Protein AF-A0A0X8FME5-F1 (afdb_monomer)

Sequence (78 aa):
MKFGYRKPNLKKRLKARTTGKMKRQVKRAINPYYGKKGSGWGRSPKRAAYNKVYNKTTTGCLIPLMLIAGCLLAILIG

Radius of gyration: 21.2 Å; Cα contacts (8 Å, |Δi|>4): 17; 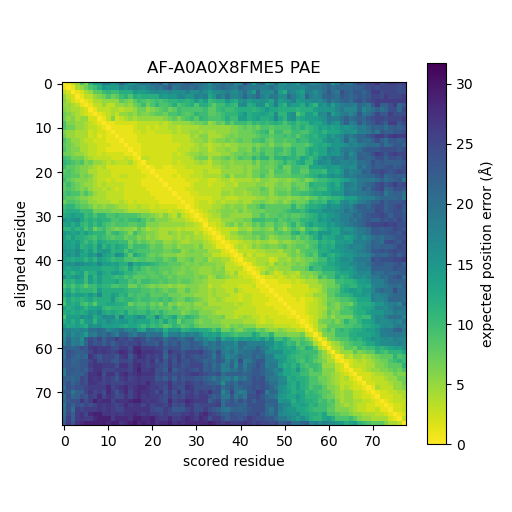chains: 1; bounding box: 62×20×38 Å

Mean predicted aligned error: 12.06 Å

Solvent-accessible surface area (backbone atoms only — not comparable to full-atom values): 4691 Å² total; per-residue (Å²): 133,89,85,75,87,76,82,84,52,70,71,60,55,52,40,51,66,47,64,50,40,54,55,50,51,54,47,40,72,75,34,87,56,57,92,43,90,70,41,47,51,82,77,39,46,71,61,40,52,51,53,51,51,49,52,51,52,52,66,62,50,48,54,58,52,52,50,53,52,51,52,53,54,51,62,74,75,98

pLDDT: mean 79.58, std 10.98, range [55.38, 94.06]

Organism: NCBI:txid128944

Secondary structure (DSSP, 8-state):
---SPPPP-HHHHHHHHTHHHHHHHHHHHH-TTTT-TTHHHHH-HHHHHHHHHHHHHHHHTHHHHHHHHHHHHHHHH-

Foldseek 3Di:
DDDDDDDDDPVVVVCCVPVVVVVLVVVVVVDVLPPDPPSCCVVPVPVVVVVVVCCCCCVPPVVVVVVVVVVVVVVVVD

Structure (mmCIF, N/CA/C/O backbone):
data_AF-A0A0X8FME5-F1
#
_entry.id   AF-A0A0X8FME5-F1
#
loop_
_atom_site.group_PDB
_atom_site.id
_atom_site.type_symbol
_atom_site.label_atom_id
_atom_site.label_alt_id
_atom_site.label_comp_id
_atom_site.label_asym_id
_atom_si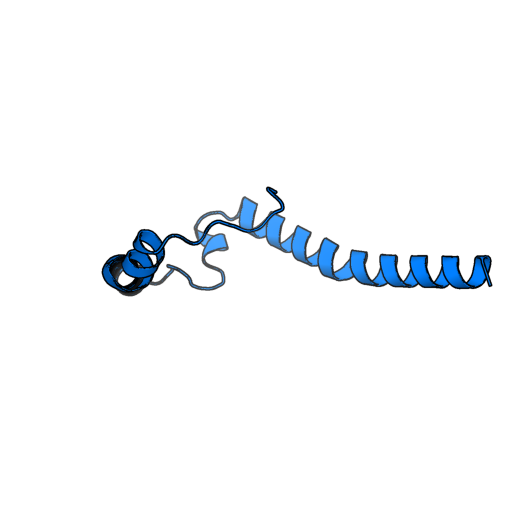te.label_entity_id
_atom_site.label_seq_id
_atom_site.pdbx_PDB_ins_code
_atom_site.Cartn_x
_atom_site.Cartn_y
_atom_site.Cartn_z
_atom_site.occupancy
_atom_site.B_iso_or_equiv
_atom_site.auth_seq_id
_atom_site.auth_comp_id
_atom_site.auth_asym_id
_atom_site.auth_atom_id
_atom_site.pdbx_PDB_model_num
ATOM 1 N N . MET A 1 1 ? 9.459 9.298 -0.709 1.00 63.78 1 MET A N 1
ATOM 2 C CA . MET A 1 1 ? 8.919 8.531 0.444 1.00 63.78 1 MET A CA 1
ATOM 3 C C . MET A 1 1 ? 9.373 9.224 1.724 1.00 63.78 1 MET A C 1
ATOM 5 O O . MET A 1 1 ? 10.499 9.692 1.736 1.00 63.78 1 MET A O 1
ATOM 9 N N . LYS A 1 2 ? 8.544 9.341 2.773 1.00 56.41 2 LYS A N 1
ATOM 10 C CA . LYS A 1 2 ? 9.025 9.841 4.079 1.00 56.41 2 LYS A CA 1
ATOM 11 C C . LYS A 1 2 ? 9.716 8.694 4.818 1.00 56.41 2 LYS A C 1
ATOM 13 O O . LYS A 1 2 ? 9.039 7.723 5.154 1.00 56.41 2 LYS A O 1
ATOM 18 N N . PHE A 1 3 ? 11.025 8.805 5.024 1.00 69.94 3 PHE A N 1
ATOM 19 C CA . PHE A 1 3 ? 11.799 7.902 5.875 1.00 69.94 3 PHE A CA 1
ATOM 20 C C . PHE A 1 3 ? 11.626 8.301 7.345 1.00 69.94 3 PHE A C 1
ATOM 22 O O . PHE A 1 3 ? 11.582 9.487 7.661 1.00 69.94 3 PHE A O 1
ATOM 29 N N . GLY A 1 4 ? 11.468 7.310 8.224 1.00 85.62 4 GLY A N 1
ATOM 30 C CA . GLY A 1 4 ? 11.352 7.512 9.670 1.00 85.62 4 GLY A CA 1
ATOM 31 C C . GLY A 1 4 ? 10.230 6.710 10.333 1.00 85.62 4 GLY A C 1
ATOM 32 O O . GLY A 1 4 ? 9.306 6.212 9.679 1.00 85.62 4 GLY A O 1
ATOM 33 N N . TYR A 1 5 ? 10.313 6.597 11.661 1.00 83.00 5 TYR A N 1
ATOM 34 C CA . TYR A 1 5 ? 9.333 5.874 12.467 1.00 83.00 5 TYR A CA 1
ATOM 35 C C . TYR A 1 5 ? 7.972 6.571 12.404 1.00 83.00 5 TYR A C 1
ATOM 37 O O . TYR A 1 5 ? 7.819 7.743 12.753 1.00 83.00 5 TYR A O 1
ATOM 45 N N . ARG A 1 6 ? 6.937 5.849 11.965 1.00 84.69 6 ARG A N 1
ATOM 46 C CA . ARG A 1 6 ? 5.575 6.382 12.018 1.00 84.69 6 ARG A CA 1
ATOM 47 C C . ARG A 1 6 ? 5.076 6.335 13.453 1.00 84.69 6 ARG A C 1
ATOM 49 O O . ARG A 1 6 ? 4.964 5.255 14.025 1.00 84.69 6 ARG A O 1
ATOM 56 N N . LYS A 1 7 ? 4.685 7.488 13.998 1.00 86.88 7 LYS A N 1
ATOM 57 C CA . LYS A 1 7 ? 4.022 7.559 15.306 1.00 86.88 7 LYS A CA 1
ATOM 58 C C . LYS A 1 7 ? 2.797 6.623 15.329 1.00 86.88 7 LYS A C 1
ATOM 60 O O . LYS A 1 7 ? 1.879 6.812 14.514 1.00 86.88 7 LYS A O 1
ATOM 65 N N . PRO A 1 8 ? 2.747 5.623 16.228 1.00 86.19 8 PRO A N 1
ATOM 66 C CA . PRO A 1 8 ? 1.598 4.737 16.333 1.00 86.19 8 PRO A CA 1
ATOM 67 C C . PRO A 1 8 ? 0.371 5.520 16.821 1.00 86.19 8 PRO A C 1
ATOM 69 O O . PRO A 1 8 ? 0.457 6.362 17.710 1.00 86.19 8 PRO A O 1
ATOM 72 N N . ASN A 1 9 ? -0.796 5.248 16.234 1.00 89.62 9 ASN A N 1
ATOM 73 C CA . ASN A 1 9 ? -2.060 5.900 16.588 1.00 89.62 9 ASN A CA 1
ATOM 74 C C . ASN A 1 9 ? -3.118 4.868 17.009 1.00 89.62 9 ASN A C 1
ATOM 76 O O . ASN A 1 9 ? -3.720 4.176 16.187 1.00 89.62 9 ASN A O 1
ATOM 80 N N . LEU A 1 10 ? -3.395 4.789 18.313 1.00 91.06 10 LEU A N 1
ATOM 81 C CA . LEU A 1 10 ? -4.322 3.805 18.892 1.00 91.06 10 LEU A CA 1
ATOM 82 C C . LEU A 1 10 ? -5.728 3.882 18.274 1.00 91.06 10 LEU A C 1
ATOM 84 O O . LEU A 1 10 ? -6.290 2.862 17.876 1.00 91.06 10 LEU A O 1
ATOM 88 N N . LYS A 1 11 ? -6.247 5.098 18.055 1.00 91.38 11 LYS A N 1
ATOM 89 C CA . LYS A 1 11 ? -7.559 5.326 17.425 1.00 91.38 11 LYS A CA 1
ATOM 90 C C . LYS A 1 11 ? -7.666 4.714 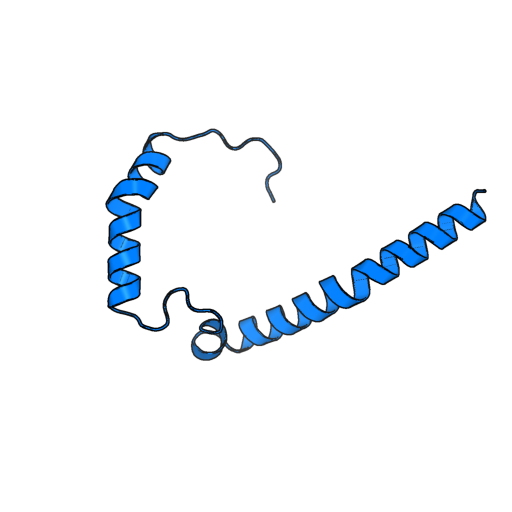16.024 1.00 91.38 11 LYS A C 1
ATOM 92 O O . LYS A 1 11 ? -8.693 4.118 15.701 1.00 91.38 11 LYS A O 1
ATOM 97 N N . LYS A 1 12 ? -6.632 4.829 15.175 1.00 91.00 12 LYS A N 1
ATOM 98 C CA . LYS A 1 12 ? -6.691 4.233 13.824 1.00 91.00 12 LYS A CA 1
ATOM 99 C C . LYS A 1 12 ? -6.528 2.716 13.878 1.00 91.00 12 LYS A C 1
ATOM 101 O O . LYS A 1 12 ? -7.190 2.032 13.102 1.00 91.00 12 LYS A O 1
ATOM 106 N N . ARG A 1 13 ? -5.719 2.188 14.808 1.00 90.31 13 ARG A N 1
ATOM 107 C CA . ARG A 1 13 ? -5.594 0.735 15.030 1.00 90.31 13 ARG A CA 1
ATOM 108 C C . ARG A 1 13 ? -6.940 0.114 15.401 1.00 90.31 13 ARG A C 1
ATOM 110 O O . ARG A 1 13 ? -7.352 -0.847 14.758 1.00 90.31 13 ARG A O 1
ATOM 117 N N . LEU A 1 14 ? -7.650 0.694 16.370 1.00 93.56 14 LEU A N 1
ATOM 118 C CA . LEU A 1 14 ? -8.966 0.209 16.796 1.00 93.56 14 LEU A CA 1
ATOM 119 C C . LEU A 1 14 ? -10.000 0.308 15.666 1.00 93.56 14 LEU A C 1
ATOM 121 O O . LEU A 1 14 ? -10.639 -0.688 15.336 1.00 93.56 14 LEU A O 1
ATOM 125 N N . LYS A 1 15 ? -10.088 1.456 14.977 1.00 93.75 15 LYS A N 1
ATOM 126 C CA . LYS A 1 15 ? -10.989 1.618 13.820 1.00 93.75 15 LYS A CA 1
ATOM 127 C C . LYS A 1 15 ? -10.705 0.620 12.696 1.00 93.75 15 LYS A C 1
ATOM 129 O O . LYS A 1 15 ? -11.639 0.126 12.074 1.00 93.75 15 LYS A O 1
ATOM 134 N N . ALA A 1 16 ? -9.437 0.313 12.423 1.00 93.06 16 ALA A N 1
ATOM 135 C CA . ALA A 1 16 ? -9.068 -0.664 11.402 1.00 93.06 16 ALA A CA 1
ATOM 136 C C . ALA A 1 16 ? -9.515 -2.091 11.760 1.00 93.06 16 ALA A C 1
ATOM 138 O O . ALA A 1 16 ? -9.821 -2.864 10.851 1.00 93.06 16 ALA A O 1
ATOM 139 N N . ARG A 1 17 ? -9.564 -2.422 13.058 1.00 92.56 17 ARG A N 1
ATOM 140 C CA . ARG A 1 17 ? -9.979 -3.735 13.574 1.00 92.56 17 ARG A CA 1
ATOM 141 C C . ARG A 1 17 ? -11.498 -3.901 13.641 1.00 92.56 17 ARG A C 1
ATOM 143 O O . ARG A 1 17 ? -11.973 -4.997 13.373 1.00 92.56 17 ARG A O 1
ATOM 150 N N . THR A 1 18 ? -12.241 -2.835 13.945 1.00 93.81 18 THR A N 1
ATOM 151 C CA . THR A 1 18 ? -13.705 -2.877 14.092 1.00 93.81 18 THR A CA 1
ATOM 152 C C . THR A 1 18 ? -14.414 -2.416 12.812 1.0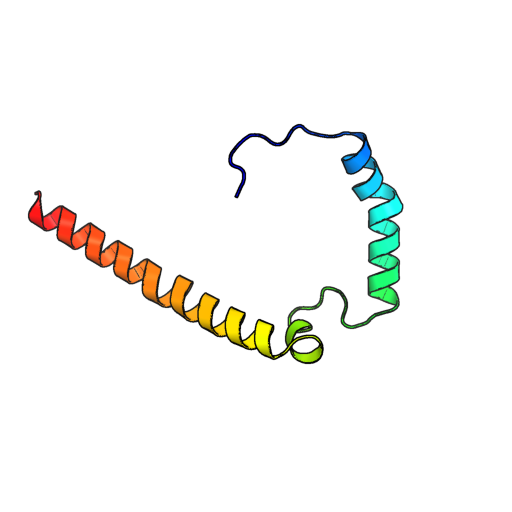0 93.81 18 THR A C 1
ATOM 154 O O . THR A 1 18 ? -14.627 -3.191 11.880 1.00 93.81 18 THR A O 1
ATOM 157 N N . THR A 1 19 ? 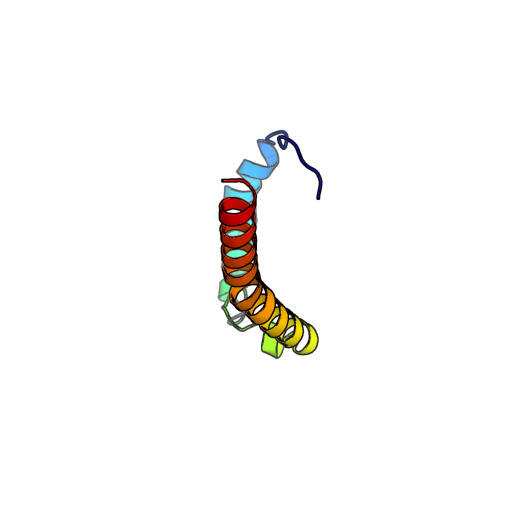-14.720 -1.124 12.715 1.00 92.69 19 THR A N 1
ATOM 158 C CA . THR A 1 19 ? -15.534 -0.521 11.646 1.00 92.69 19 THR A CA 1
ATOM 159 C C . THR A 1 19 ? -14.920 -0.688 10.255 1.00 92.69 19 THR A C 1
ATOM 161 O O . THR A 1 19 ? -15.619 -0.981 9.286 1.00 92.69 19 THR A O 1
ATOM 164 N N . GL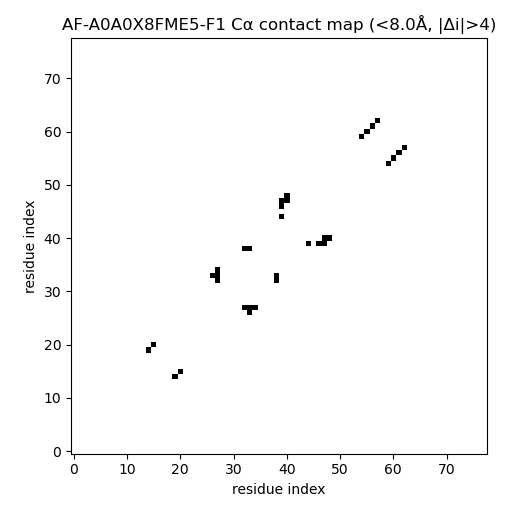Y A 1 20 ? -13.600 -0.540 10.137 1.00 94.06 20 GLY A N 1
ATOM 165 C CA . GLY A 1 20 ? -12.879 -0.709 8.879 1.00 94.06 20 GLY A CA 1
ATOM 166 C C . GLY A 1 20 ? -12.881 -2.154 8.384 1.00 94.06 20 GLY A C 1
ATOM 167 O O . GLY A 1 20 ? -12.968 -2.378 7.176 1.00 94.06 20 GLY A O 1
ATOM 168 N N . LYS A 1 21 ? -12.821 -3.131 9.297 1.00 93.00 21 LYS A N 1
ATOM 169 C CA . LYS A 1 21 ? -12.898 -4.558 8.960 1.00 93.00 21 LYS A CA 1
ATOM 170 C C . LYS A 1 21 ? -14.276 -4.893 8.392 1.00 93.00 21 LYS A C 1
ATOM 172 O O . LYS A 1 21 ? -14.347 -5.402 7.275 1.00 93.00 21 LYS A O 1
ATOM 177 N N . MET A 1 22 ? -15.338 -4.491 9.089 1.00 93.06 22 MET A N 1
ATOM 178 C CA . MET A 1 22 ? -16.720 -4.717 8.659 1.00 93.06 22 MET A CA 1
ATOM 179 C C . MET A 1 22 ? -16.999 -4.105 7.278 1.00 93.06 22 MET A C 1
ATOM 181 O O . MET A 1 22 ? -17.436 -4.797 6.363 1.00 93.06 22 MET A O 1
ATOM 185 N N . LYS A 1 23 ? -16.638 -2.830 7.064 1.00 92.38 23 LYS A N 1
ATOM 186 C CA . LYS A 1 23 ? -16.825 -2.162 5.762 1.00 92.38 23 LYS A CA 1
ATOM 187 C C . LYS A 1 23 ? -16.101 -2.876 4.614 1.00 92.38 23 LYS A C 1
ATOM 189 O O . LYS A 1 23 ? -16.607 -2.904 3.496 1.00 92.38 23 LYS A O 1
ATOM 194 N N . ARG A 1 24 ? -14.918 -3.453 4.859 1.00 93.69 24 ARG A N 1
ATOM 195 C CA . ARG A 1 24 ? -14.182 -4.230 3.844 1.00 93.69 24 ARG A CA 1
ATOM 196 C C . ARG A 1 24 ? -14.850 -5.569 3.548 1.00 93.69 24 ARG A C 1
ATOM 198 O O . ARG A 1 24 ? -14.836 -5.978 2.394 1.00 93.69 24 ARG A O 1
ATOM 205 N N . GLN A 1 25 ? -15.409 -6.237 4.558 1.00 89.81 25 GLN A N 1
ATOM 206 C CA . GLN A 1 25 ? -16.140 -7.493 4.371 1.00 89.81 25 GLN A CA 1
ATOM 207 C C . GLN A 1 25 ? -17.388 -7.274 3.517 1.00 89.81 25 GLN A C 1
ATOM 209 O O . GLN A 1 25 ? -17.545 -7.948 2.507 1.00 89.81 25 GLN A O 1
ATOM 214 N N . VAL A 1 26 ? -18.184 -6.251 3.834 1.00 92.38 26 VAL A N 1
ATOM 215 C CA . VAL A 1 26 ? -19.367 -5.883 3.041 1.00 92.38 26 VAL A CA 1
ATOM 216 C C . VAL A 1 26 ? -18.985 -5.562 1.591 1.00 92.38 26 VAL A C 1
ATOM 218 O O . VAL A 1 26 ? -19.573 -6.097 0.659 1.00 92.38 26 VAL A O 1
ATOM 221 N N . LYS A 1 27 ? -17.927 -4.770 1.367 1.00 88.56 27 LYS A N 1
ATOM 222 C CA . LYS A 1 27 ? -17.455 -4.468 0.002 1.00 88.56 27 LYS A CA 1
ATOM 223 C C . LYS A 1 27 ? -16.978 -5.698 -0.774 1.00 88.56 27 LYS A C 1
ATOM 225 O O . LYS A 1 27 ? -17.144 -5.728 -1.988 1.00 88.56 27 LYS A O 1
ATOM 230 N N . ARG A 1 28 ? -16.381 -6.685 -0.097 1.00 87.62 28 ARG A N 1
ATOM 231 C CA . ARG A 1 28 ? -15.984 -7.964 -0.709 1.00 87.62 28 ARG A CA 1
ATOM 232 C C . ARG A 1 28 ? -17.184 -8.841 -1.051 1.00 87.62 28 ARG A C 1
ATOM 234 O O . ARG A 1 28 ? -17.115 -9.546 -2.045 1.00 87.62 28 ARG A O 1
ATOM 241 N N . ALA A 1 29 ? -18.237 -8.803 -0.236 1.00 85.88 29 ALA A N 1
ATOM 242 C CA . ALA A 1 29 ? -19.460 -9.563 -0.476 1.00 85.88 29 ALA A CA 1
ATOM 243 C C . ALA A 1 29 ? -20.263 -8.994 -1.656 1.00 85.88 29 ALA A C 1
ATOM 245 O O . ALA A 1 29 ? -20.761 -9.753 -2.474 1.00 85.88 29 ALA A O 1
ATOM 246 N N . ILE A 1 30 ? -20.340 -7.664 -1.774 1.00 88.00 30 ILE A N 1
ATOM 247 C CA . ILE A 1 30 ? -21.125 -7.001 -2.827 1.00 88.00 30 ILE A CA 1
ATOM 248 C C . ILE A 1 30 ? -20.378 -6.967 -4.167 1.00 88.00 30 ILE A C 1
ATOM 250 O O . ILE A 1 30 ? -20.992 -7.096 -5.220 1.00 88.00 30 ILE A O 1
ATOM 254 N N . ASN A 1 31 ? -19.057 -6.753 -4.158 1.00 82.69 31 ASN A N 1
ATOM 255 C CA . ASN A 1 31 ? -18.281 -6.638 -5.390 1.00 82.69 31 ASN A CA 1
ATOM 256 C C . ASN A 1 31 ? -17.355 -7.854 -5.570 1.00 82.69 31 ASN A C 1
ATOM 258 O O . ASN A 1 31 ? -16.321 -7.922 -4.891 1.00 82.69 31 ASN A O 1
ATOM 262 N N . PRO A 1 32 ? -17.645 -8.754 -6.531 1.00 81.38 32 PRO A N 1
ATOM 263 C CA . PRO A 1 32 ? -16.853 -9.966 -6.753 1.00 81.38 32 PRO A CA 1
ATOM 264 C C . PRO A 1 32 ? -15.402 -9.673 -7.174 1.00 81.38 32 PRO A C 1
ATOM 266 O O . PRO A 1 32 ? -14.515 -10.502 -6.967 1.00 81.38 32 PRO A O 1
ATOM 269 N N . TYR A 1 33 ? -15.123 -8.473 -7.694 1.00 80.81 33 TYR A N 1
ATOM 270 C CA . TYR A 1 33 ? -13.799 -8.045 -8.151 1.00 80.81 33 TYR A CA 1
ATOM 271 C C . TYR A 1 33 ? -12.982 -7.292 -7.081 1.00 80.81 33 TYR A C 1
ATOM 273 O O . TYR A 1 33 ? -11.793 -7.026 -7.288 1.00 80.81 33 TYR A O 1
ATOM 281 N N . TYR A 1 34 ? -13.558 -6.939 -5.923 1.00 81.62 34 TYR A N 1
ATOM 282 C CA . TYR A 1 34 ? -12.861 -6.139 -4.906 1.00 81.62 34 TYR A CA 1
ATOM 283 C C . TYR A 1 34 ? -11.757 -6.937 -4.191 1.00 81.62 34 TYR A C 1
ATOM 285 O O . TYR A 1 34 ? -12.009 -7.879 -3.440 1.00 81.62 34 TYR A O 1
ATOM 293 N N . GLY A 1 35 ? -10.499 -6.521 -4.380 1.00 80.88 35 GLY A N 1
ATOM 294 C CA . GLY A 1 35 ? -9.334 -7.140 -3.734 1.00 80.88 35 GLY A CA 1
ATOM 295 C C . GLY A 1 35 ? -8.876 -8.461 -4.364 1.00 80.88 35 GLY A C 1
ATOM 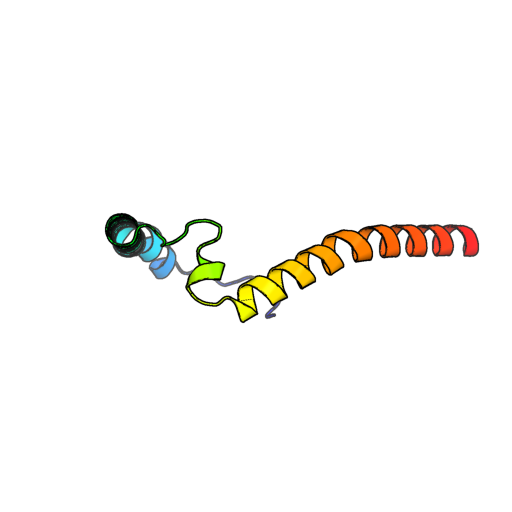296 O O . GLY A 1 35 ? -8.029 -9.136 -3.782 1.00 80.88 35 GLY A O 1
ATOM 297 N N . LYS A 1 36 ? -9.408 -8.833 -5.535 1.00 84.69 36 LYS A N 1
ATOM 298 C CA . LYS A 1 36 ? -8.955 -10.000 -6.303 1.00 84.69 36 LYS A CA 1
ATOM 299 C C . LYS A 1 36 ? -7.760 -9.635 -7.186 1.00 84.69 36 LYS A C 1
ATOM 301 O O . LYS A 1 36 ? -7.715 -8.545 -7.769 1.00 84.69 36 LYS A O 1
ATOM 306 N N . LYS A 1 37 ? -6.796 -10.555 -7.299 1.00 75.50 37 LYS A N 1
ATOM 307 C CA . LYS A 1 37 ? -5.665 -10.433 -8.233 1.00 75.50 37 LYS A CA 1
ATOM 308 C C . LYS A 1 37 ? -6.214 -10.331 -9.665 1.00 75.50 37 LYS A C 1
ATOM 310 O O . LYS A 1 37 ? -7.134 -11.055 -10.016 1.00 75.50 37 LYS A O 1
ATOM 315 N N . GLY A 1 38 ? -5.694 -9.400 -10.464 1.00 77.12 38 GLY A N 1
ATOM 316 C CA . GLY A 1 38 ? -6.120 -9.203 -11.858 1.00 77.12 38 GLY A CA 1
ATOM 317 C C . GLY A 1 38 ? -7.293 -8.234 -12.079 1.00 77.12 38 GLY A C 1
ATOM 318 O O . GLY A 1 38 ? -7.470 -7.766 -13.196 1.00 77.12 38 GLY A O 1
ATOM 319 N N . SER A 1 39 ? -8.011 -7.810 -11.032 1.00 81.00 39 SER A N 1
ATOM 320 C CA . SER A 1 39 ? -9.077 -6.784 -11.128 1.00 81.00 39 SER A CA 1
ATOM 321 C C . SER A 1 39 ? -8.626 -5.450 -11.754 1.00 81.00 39 SER A C 1
ATOM 323 O O . SER A 1 39 ? -9.439 -4.699 -12.294 1.00 81.00 39 SER A O 1
ATOM 325 N N . GLY A 1 40 ? -7.320 -5.162 -11.729 1.00 79.81 40 GLY A N 1
ATOM 326 C CA . GLY A 1 40 ? -6.722 -3.996 -12.381 1.00 79.81 40 GLY A CA 1
ATOM 327 C C . GLY A 1 40 ? -6.851 -3.987 -13.908 1.00 79.81 40 GLY A C 1
ATOM 328 O O . GLY A 1 40 ? -6.879 -2.901 -14.482 1.00 79.81 40 GLY A O 1
ATOM 329 N N . TRP A 1 41 ? -6.978 -5.154 -14.554 1.00 80.38 41 TRP A N 1
ATOM 330 C CA . TRP A 1 41 ? -7.160 -5.258 -16.007 1.00 80.38 41 TRP A CA 1
ATOM 331 C C . TRP A 1 41 ? -8.513 -4.707 -16.459 1.00 80.38 41 TRP A C 1
ATOM 333 O O . TRP A 1 41 ? -8.557 -3.947 -17.418 1.00 80.38 41 TRP A O 1
ATOM 343 N N . GLY A 1 42 ? -9.589 -5.015 -15.726 1.00 80.81 42 GLY A N 1
ATOM 344 C CA . GLY A 1 42 ? -10.934 -4.530 -16.054 1.00 80.81 42 GLY A CA 1
ATOM 345 C C . GLY A 1 42 ? -11.168 -3.061 -15.694 1.00 80.81 42 GLY A C 1
ATOM 346 O O . GLY A 1 42 ? -11.907 -2.370 -16.381 1.00 80.81 42 GLY A O 1
ATOM 347 N N . ARG A 1 43 ? -10.534 -2.553 -14.626 1.00 81.75 43 ARG A N 1
ATOM 348 C CA . ARG A 1 43 ? -10.777 -1.179 -14.140 1.00 81.75 43 ARG A CA 1
ATOM 349 C C . ARG A 1 43 ? -9.799 -0.136 -14.683 1.00 81.75 43 ARG A C 1
ATOM 351 O O . ARG A 1 43 ? -10.123 1.046 -14.700 1.00 81.75 43 ARG A O 1
ATOM 358 N N . SER A 1 44 ? -8.585 -0.541 -15.057 1.00 84.88 44 SER A N 1
ATOM 359 C CA . SER A 1 44 ? -7.527 0.376 -15.502 1.00 84.88 44 SER A CA 1
ATOM 360 C C . SER A 1 44 ? -6.454 -0.355 -16.328 1.00 84.88 44 SER A C 1
ATOM 362 O O . SER A 1 44 ? -5.342 -0.585 -15.832 1.00 84.88 44 SER A O 1
ATOM 364 N N . PRO A 1 45 ? -6.746 -0.714 -17.589 1.00 84.50 45 PRO A N 1
ATOM 365 C CA . PRO A 1 45 ? -5.865 -1.553 -18.404 1.00 84.50 45 PRO A CA 1
ATOM 366 C C . PRO A 1 45 ? -4.488 -0.919 -18.655 1.00 84.50 45 PRO A C 1
ATOM 368 O O . PRO A 1 45 ? -3.470 -1.593 -18.506 1.00 84.50 45 PRO A O 1
ATOM 371 N N . LYS A 1 46 ? -4.421 0.398 -18.910 1.00 86.31 46 LYS A N 1
ATOM 372 C CA . LYS A 1 46 ? -3.155 1.134 -19.124 1.00 86.31 46 LYS A CA 1
ATOM 373 C C . LYS A 1 46 ? -2.191 1.000 -17.940 1.00 86.31 46 LYS A C 1
ATOM 375 O O . LYS A 1 46 ? -1.007 0.723 -18.114 1.00 86.31 46 LYS A O 1
ATOM 380 N N . ARG A 1 47 ? -2.707 1.157 -16.716 1.00 86.62 47 ARG A N 1
ATOM 381 C CA . ARG A 1 47 ? -1.905 1.053 -15.488 1.00 86.62 47 ARG A CA 1
ATOM 382 C C . ARG A 1 47 ? -1.509 -0.393 -15.192 1.00 86.62 47 ARG A C 1
ATOM 384 O O . ARG A 1 47 ? -0.401 -0.630 -14.721 1.00 86.62 47 ARG A O 1
ATOM 391 N N . ALA A 1 48 ? -2.391 -1.351 -15.477 1.00 86.12 48 ALA A N 1
ATOM 392 C CA . ALA A 1 48 ? -2.091 -2.772 -15.327 1.00 86.12 48 ALA A CA 1
ATOM 393 C C . ALA A 1 48 ? -0.967 -3.223 -16.277 1.00 86.12 48 ALA A C 1
ATOM 395 O O . ALA A 1 48 ? -0.043 -3.907 -15.836 1.00 86.12 48 ALA A O 1
ATOM 396 N N . ALA A 1 49 ? -1.001 -2.782 -17.538 1.00 85.19 49 ALA A N 1
ATOM 397 C CA . ALA A 1 49 ? 0.043 -3.055 -18.522 1.00 85.19 49 ALA A CA 1
ATOM 398 C C . ALA A 1 49 ? 1.391 -2.443 -18.107 1.00 85.19 49 ALA A C 1
ATOM 400 O O . ALA A 1 49 ? 2.385 -3.162 -18.026 1.00 85.19 49 ALA A O 1
ATOM 401 N N . TYR A 1 50 ? 1.406 -1.154 -17.747 1.00 84.38 50 TYR A N 1
ATOM 402 C CA . TYR A 1 50 ? 2.615 -0.469 -17.281 1.00 84.38 50 TYR A CA 1
ATOM 403 C C . TYR A 1 50 ? 3.242 -1.162 -16.063 1.00 84.38 50 TYR A C 1
ATOM 405 O O . TYR A 1 50 ? 4.425 -1.490 -16.076 1.00 84.38 50 TYR A O 1
ATOM 413 N N . ASN A 1 51 ? 2.440 -1.480 -15.040 1.00 86.06 51 ASN A N 1
ATOM 414 C CA . ASN A 1 51 ? 2.928 -2.175 -13.847 1.00 86.06 51 ASN A CA 1
ATOM 415 C C . ASN A 1 51 ? 3.457 -3.585 -14.160 1.00 86.06 51 ASN A C 1
ATOM 417 O O . ASN A 1 51 ? 4.384 -4.048 -13.500 1.00 86.06 51 ASN A O 1
ATOM 421 N N . LYS A 1 52 ? 2.881 -4.285 -15.149 1.00 83.31 52 LYS A N 1
ATOM 422 C CA . LYS A 1 52 ? 3.359 -5.609 -15.575 1.00 83.31 52 LYS A CA 1
ATOM 423 C C . LYS A 1 52 ? 4.722 -5.518 -16.253 1.00 83.31 52 LYS A C 1
ATOM 425 O O . LYS A 1 52 ? 5.577 -6.347 -15.960 1.00 83.31 52 LYS A O 1
ATOM 430 N N . VAL A 1 53 ? 4.923 -4.530 -17.125 1.00 83.62 53 VAL A N 1
ATOM 431 C CA . VAL A 1 53 ? 6.219 -4.289 -17.777 1.00 83.62 53 VAL A CA 1
ATOM 432 C C . VAL A 1 53 ? 7.258 -3.868 -16.740 1.00 83.62 53 VAL A C 1
ATOM 434 O O . VAL A 1 53 ? 8.289 -4.518 -16.650 1.00 83.62 53 VAL A O 1
ATOM 437 N N . TYR A 1 54 ? 6.945 -2.882 -15.893 1.00 78.88 54 TYR A N 1
ATOM 438 C CA . TYR A 1 54 ? 7.835 -2.400 -14.831 1.00 78.88 54 TYR A CA 1
ATOM 439 C C . TYR A 1 54 ? 8.277 -3.519 -13.879 1.00 78.88 54 TYR A C 1
ATOM 441 O O . TYR A 1 54 ? 9.463 -3.693 -13.628 1.00 78.88 54 TYR A O 1
ATOM 449 N N . ASN A 1 55 ? 7.342 -4.342 -13.390 1.00 78.56 55 ASN A N 1
ATOM 450 C CA . ASN A 1 55 ? 7.707 -5.453 -12.512 1.00 78.56 55 ASN A CA 1
ATOM 451 C C . ASN A 1 55 ? 8.611 -6.466 -13.227 1.00 78.56 55 ASN A C 1
ATOM 453 O O . ASN A 1 55 ? 9.571 -6.929 -12.629 1.00 78.56 55 ASN A O 1
ATOM 457 N N . LYS A 1 56 ? 8.355 -6.781 -14.505 1.00 76.06 56 LYS A N 1
ATOM 458 C CA . LYS A 1 56 ? 9.201 -7.709 -15.271 1.00 76.06 56 LYS A CA 1
ATOM 459 C C . LYS A 1 56 ? 10.609 -7.160 -15.518 1.00 76.06 56 LYS A C 1
ATOM 461 O O . LYS A 1 56 ? 11.571 -7.909 -15.391 1.00 76.06 56 LYS A O 1
ATOM 466 N N . THR A 1 57 ? 10.739 -5.880 -15.859 1.00 70.50 57 THR A N 1
ATOM 467 C CA . THR A 1 57 ? 12.038 -5.268 -16.171 1.00 70.50 57 THR A CA 1
ATOM 468 C C . THR A 1 57 ? 12.853 -4.989 -14.911 1.00 70.50 57 THR A C 1
ATOM 470 O O . THR A 1 57 ? 14.050 -5.263 -14.882 1.00 70.50 57 THR A O 1
ATOM 473 N N . THR A 1 58 ? 12.215 -4.524 -13.836 1.00 64.38 58 THR A N 1
ATOM 474 C CA . THR A 1 58 ? 12.903 -4.171 -12.590 1.00 64.38 58 THR A CA 1
ATOM 475 C C . THR A 1 58 ? 13.274 -5.390 -11.746 1.00 64.38 58 THR A C 1
ATOM 477 O O . THR A 1 58 ? 14.381 -5.422 -11.229 1.00 64.38 58 THR A O 1
ATOM 480 N N . THR A 1 59 ? 12.430 -6.421 -11.606 1.00 61.91 59 THR A N 1
ATOM 481 C CA . THR A 1 59 ? 12.834 -7.608 -10.820 1.00 61.91 59 THR A CA 1
ATOM 482 C C . THR A 1 59 ? 13.646 -8.613 -11.634 1.00 61.91 59 THR A C 1
ATOM 484 O O . THR A 1 59 ? 14.436 -9.348 -11.056 1.00 61.91 59 THR A O 1
ATOM 487 N N . GLY A 1 60 ? 13.456 -8.671 -12.957 1.00 58.31 60 GLY A N 1
ATOM 488 C CA . GLY A 1 60 ? 14.129 -9.646 -13.823 1.00 58.31 60 GLY A CA 1
ATOM 489 C C . GLY A 1 60 ? 15.516 -9.218 -14.303 1.00 58.31 60 GLY A C 1
ATOM 490 O O . GLY A 1 60 ? 16.414 -10.047 -14.344 1.00 58.31 60 GLY A O 1
ATOM 491 N N . CYS A 1 61 ? 15.705 -7.942 -14.657 1.00 55.38 61 CYS A N 1
ATOM 492 C CA . CYS A 1 61 ? 16.951 -7.467 -15.273 1.00 55.38 61 CYS A CA 1
ATOM 493 C C . CYS A 1 61 ? 17.855 -6.716 -14.285 1.00 55.38 61 CYS A C 1
ATOM 495 O O . CYS A 1 61 ? 19.073 -6.858 -14.324 1.00 55.38 61 CYS A O 1
ATOM 497 N N . LEU A 1 62 ? 17.276 -5.958 -13.350 1.00 62.84 62 LEU A N 1
ATOM 498 C CA . LEU A 1 62 ? 18.065 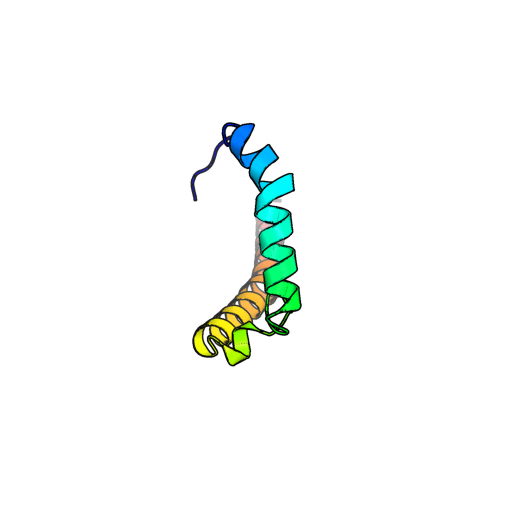-5.107 -12.455 1.00 62.84 62 LEU A CA 1
ATOM 499 C C . LEU A 1 62 ? 18.848 -5.914 -11.406 1.00 62.84 62 LEU A C 1
ATOM 501 O O . LEU A 1 62 ? 19.967 -5.548 -11.072 1.00 62.84 62 LEU A O 1
ATOM 505 N N . ILE A 1 63 ? 18.285 -7.019 -10.905 1.00 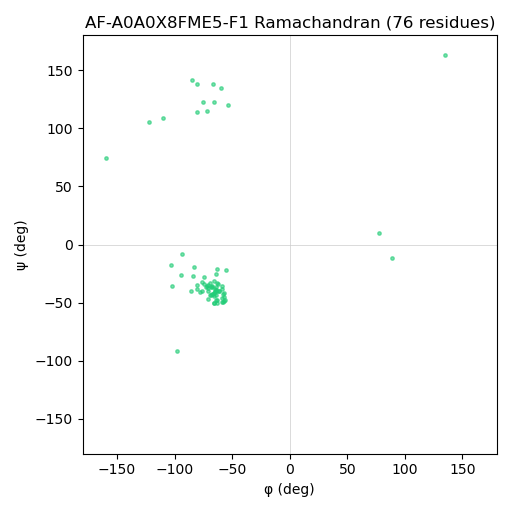62.44 63 ILE A N 1
ATOM 506 C CA . ILE A 1 63 ? 18.903 -7.824 -9.838 1.00 62.44 63 ILE A CA 1
ATOM 507 C C . ILE A 1 63 ? 20.146 -8.589 -10.342 1.00 62.44 63 ILE A C 1
ATOM 509 O O . ILE A 1 63 ? 21.187 -8.483 -9.692 1.00 62.44 63 ILE A O 1
ATOM 513 N N . PRO A 1 64 ? 20.118 -9.286 -11.501 1.00 62.38 64 PRO A N 1
ATOM 514 C CA . PRO A 1 64 ? 21.322 -9.912 -12.053 1.00 62.38 64 PRO A CA 1
ATOM 515 C C . PRO A 1 64 ? 22.382 -8.889 -12.463 1.00 62.38 64 PRO A C 1
ATOM 517 O O . PRO A 1 64 ? 23.562 -9.106 -12.221 1.00 62.38 64 PRO A O 1
ATOM 520 N N . LEU A 1 65 ? 21.976 -7.750 -13.035 1.00 62.94 65 LEU A N 1
ATOM 521 C CA . LEU A 1 65 ? 22.908 -6.722 -13.503 1.00 62.94 65 LEU A CA 1
ATOM 522 C C . LEU A 1 65 ? 23.650 -6.042 -12.340 1.00 62.94 65 LEU A C 1
ATOM 524 O O . LEU A 1 65 ? 24.842 -5.772 -12.452 1.00 62.94 65 LEU A O 1
ATOM 528 N N . MET A 1 66 ? 22.980 -5.834 -11.199 1.00 62.06 66 MET A N 1
ATOM 529 C CA . MET A 1 66 ? 23.614 -5.333 -9.972 1.00 62.06 66 MET A CA 1
ATOM 530 C C . MET A 1 66 ? 24.576 -6.359 -9.350 1.00 62.06 66 MET A C 1
ATOM 532 O O . MET A 1 66 ? 25.629 -5.971 -8.852 1.00 62.06 66 MET A O 1
ATOM 536 N N . LEU A 1 67 ? 24.250 -7.658 -9.402 1.00 64.75 67 LEU A N 1
ATOM 537 C CA . LEU A 1 67 ? 25.130 -8.729 -8.912 1.00 64.75 67 LEU A CA 1
ATOM 538 C C . LEU A 1 67 ? 26.374 -8.898 -9.793 1.00 64.75 67 LEU A C 1
ATOM 540 O O . LEU A 1 67 ? 27.481 -8.982 -9.273 1.00 64.75 67 LEU A O 1
ATOM 544 N N . ILE A 1 68 ? 26.210 -8.875 -11.118 1.00 66.88 68 ILE A N 1
ATOM 545 C CA . ILE A 1 68 ? 27.323 -8.973 -12.073 1.00 66.88 68 ILE A CA 1
ATOM 546 C C . ILE A 1 68 ? 28.235 -7.743 -11.959 1.00 66.88 68 ILE A C 1
ATOM 548 O O . ILE A 1 68 ? 29.451 -7.891 -11.882 1.00 66.88 68 ILE A O 1
ATOM 552 N N . ALA A 1 69 ? 27.668 -6.534 -11.878 1.00 70.94 69 ALA A N 1
ATOM 553 C CA . ALA A 1 69 ? 28.449 -5.308 -11.708 1.00 70.94 69 ALA A CA 1
ATOM 554 C C . ALA A 1 69 ? 29.203 -5.271 -10.367 1.00 70.94 69 ALA A C 1
ATOM 556 O O . ALA A 1 69 ? 30.357 -4.849 -10.328 1.00 70.94 69 ALA A O 1
ATOM 557 N N . GLY A 1 70 ? 28.584 -5.750 -9.281 1.00 70.19 70 GLY A N 1
ATOM 558 C CA . GLY A 1 70 ? 29.230 -5.864 -7.972 1.00 70.19 70 GLY A CA 1
ATOM 559 C C . GLY A 1 70 ? 30.380 -6.876 -7.957 1.00 70.19 70 GLY A C 1
ATOM 560 O O . GLY A 1 70 ? 31.443 -6.579 -7.418 1.00 70.19 70 GLY A O 1
ATOM 561 N N . CYS A 1 71 ? 30.208 -8.036 -8.598 1.00 66.81 71 CYS A N 1
ATOM 562 C CA . CYS A 1 71 ? 31.274 -9.031 -8.741 1.00 66.81 71 CYS A CA 1
ATOM 563 C C . CYS A 1 71 ? 32.443 -8.523 -9.597 1.00 66.81 71 CYS A C 1
ATOM 565 O O . CYS A 1 71 ? 33.592 -8.749 -9.233 1.00 66.81 71 CYS A O 1
ATOM 567 N N . LEU A 1 72 ? 32.180 -7.802 -10.693 1.00 72.25 72 LEU A N 1
ATOM 568 C CA . LEU A 1 72 ? 33.238 -7.215 -11.525 1.00 72.25 72 LEU A CA 1
ATOM 569 C C . LEU A 1 72 ? 34.040 -6.142 -10.773 1.00 72.25 72 LEU A C 1
ATOM 571 O O . LEU A 1 72 ? 35.262 -6.121 -10.867 1.00 72.25 72 LEU A O 1
ATOM 575 N N . LEU A 1 73 ? 33.374 -5.296 -9.981 1.00 69.00 73 LEU A N 1
ATOM 576 C CA . LEU A 1 73 ? 34.042 -4.315 -9.116 1.00 69.00 73 LEU A CA 1
ATOM 577 C C . LEU A 1 73 ? 34.900 -4.978 -8.027 1.00 69.00 73 LEU A C 1
ATOM 579 O O . LEU A 1 73 ? 35.975 -4.475 -7.724 1.00 69.00 73 LEU A O 1
ATOM 583 N N . ALA A 1 74 ? 34.463 -6.113 -7.474 1.00 69.44 74 ALA A N 1
ATOM 584 C CA . ALA A 1 74 ? 35.235 -6.860 -6.479 1.00 69.44 74 ALA A CA 1
ATOM 585 C C . ALA A 1 74 ? 36.500 -7.519 -7.065 1.00 69.44 74 ALA A C 1
ATOM 587 O O . ALA A 1 74 ? 37.508 -7.589 -6.375 1.00 69.44 74 ALA A O 1
ATOM 588 N N . ILE A 1 75 ? 36.468 -7.955 -8.331 1.00 73.75 75 ILE A N 1
ATOM 589 C CA . ILE A 1 75 ? 37.632 -8.531 -9.036 1.00 73.75 75 ILE A CA 1
ATOM 590 C C . ILE A 1 75 ? 38.647 -7.447 -9.444 1.00 73.75 75 ILE A C 1
ATOM 592 O O . ILE A 1 75 ? 39.828 -7.732 -9.563 1.00 73.75 75 ILE A O 1
ATOM 596 N N . LEU A 1 76 ? 38.199 -6.207 -9.664 1.00 69.94 76 LEU A N 1
ATOM 597 C CA . LEU A 1 76 ? 39.055 -5.073 -10.051 1.00 69.94 76 LEU A CA 1
ATOM 598 C C . LEU A 1 76 ? 39.745 -4.373 -8.868 1.00 69.94 76 LEU A C 1
ATOM 600 O O . LEU A 1 76 ? 40.692 -3.622 -9.083 1.00 69.94 76 LEU A O 1
ATOM 604 N N . ILE A 1 77 ? 39.235 -4.560 -7.649 1.00 71.12 77 ILE A N 1
ATOM 605 C CA . ILE A 1 77 ? 39.766 -3.950 -6.416 1.00 71.12 77 ILE A CA 1
ATOM 606 C C . ILE A 1 77 ? 40.577 -4.970 -5.588 1.00 71.12 77 ILE A C 1
ATOM 608 O O . ILE A 1 77 ? 41.336 -4.564 -4.708 1.00 71.12 77 ILE A O 1
ATOM 612 N N . GLY A 1 78 ? 40.408 -6.271 -5.858 1.00 58.19 78 GLY A N 1
ATOM 613 C CA . GLY A 1 78 ? 41.150 -7.373 -5.236 1.00 58.19 78 GLY A CA 1
ATOM 614 C C . GLY A 1 78 ? 42.418 -7.759 -5.981 1.00 58.19 78 GLY A C 1
ATOM 615 O O . GLY A 1 78 ? 42.477 -7.539 -7.210 1.00 58.19 78 GLY A O 1
#